Protein AF-A0A7L9VSK0-F1 (afdb_monomer)

Radius of gyration: 15.47 Å; Cα contacts (8 Å, |Δi|>4): 227; chains: 1; bounding box: 34×48×33 Å

Secondary structure (DSSP, 8-state):
-EEEEEEEEETTEE-SS-EEEEE-HHHHHHHHHHHHHTTT--EEEEEEETTS-EEEEEE-SS-BSSPPTT----EEEEEE-B-TTSSB-BHHHHHHHS-HHHHTTTHHHHHHHHS---------

Organism: Limosilactobacillus mucosae (NCBI:txid97478)

Solvent-accessible surface area (backbone atoms only — not comparable to full-atom values): 7116 Å² total; per-residue (Å²): 116,38,28,28,49,27,23,46,51,52,90,96,37,72,48,92,59,78,48,35,32,32,34,44,73,92,43,42,63,60,52,51,52,42,10,54,77,55,74,45,40,51,26,32,30,37,25,32,34,84,83,70,43,82,41,44,30,44,26,44,29,64,69,38,78,70,75,62,87,98,60,69,62,54,26,39,50,73,45,77,38,57,46,96,86,68,44,60,34,26,69,69,56,47,68,64,72,51,50,77,76,42,74,81,66,44,49,71,56,54,41,66,75,77,44,80,77,81,79,77,76,74,83,130

Mean predicted aligned error: 10.01 Å

Foldseek 3Di:
DWKWWWFFQALQGTDPDIFIADEPPVAPVQLLVLCVLVVQAWFWFWWAFPVRDTTIITTGSDIGPDDPPPHDHRGHTPHFDADPVRHTHHSVNVVVVCPPVCSPPPSVVVCVVRPDDPPPPDDD

Sequence (124 aa):
MMYAKGQYFNADGVSDQFFYLRIPDDRLSDFQAAGMQVSRKDFMVLATDQANRLRVMVVQGKPVKVLPKNTKPVGDCFGVLNGDDKLPLTRKAMAVLIPKAIKDRQLAKLMAIYLPEPRHHLPK

pLDDT: mean 79.44, std 19.89, range [36.56, 97.56]

Structure (mmCIF, N/CA/C/O backbone):
data_AF-A0A7L9VSK0-F1
#
_entry.id   AF-A0A7L9VSK0-F1
#
loop_
_atom_site.group_PDB
_atom_site.id
_atom_site.type_symbol
_atom_site.label_atom_id
_atom_site.label_alt_id
_atom_site.label_comp_id
_atom_site.label_asym_id
_atom_site.label_entity_id
_atom_site.label_seq_id
_atom_site.pdbx_PDB_ins_code
_atom_site.Cartn_x
_atom_site.Cartn_y
_atom_site.Cartn_z
_atom_site.occupancy
_atom_site.B_iso_or_equiv
_atom_site.auth_seq_id
_atom_site.auth_comp_id
_atom_site.auth_asym_id
_atom_site.auth_atom_id
_atom_site.pdbx_PDB_model_num
ATOM 1 N N . MET A 1 1 ? -3.739 6.954 14.552 1.00 86.06 1 MET A N 1
ATOM 2 C CA . MET A 1 1 ? -3.761 5.589 13.984 1.00 86.06 1 MET A CA 1
ATOM 3 C C . MET A 1 1 ? -4.715 5.436 12.804 1.00 86.06 1 MET A C 1
ATOM 5 O O . MET A 1 1 ? -5.926 5.595 12.955 1.00 86.06 1 MET A O 1
ATOM 9 N N . MET A 1 2 ? -4.154 5.114 11.639 1.00 96.44 2 MET A N 1
ATOM 10 C CA . MET A 1 2 ? -4.864 4.856 10.381 1.00 96.44 2 MET A CA 1
ATOM 11 C C . MET A 1 2 ? -4.451 3.487 9.826 1.00 96.44 2 MET A C 1
ATOM 13 O O . MET A 1 2 ? -3.434 2.927 10.234 1.00 96.44 2 MET A O 1
ATOM 17 N N . TYR A 1 3 ? -5.225 2.956 8.883 1.00 97.56 3 TYR A N 1
ATOM 18 C CA . TYR A 1 3 ? -4.978 1.656 8.268 1.00 97.56 3 TYR A CA 1
ATOM 19 C C . TYR A 1 3 ? -5.052 1.739 6.748 1.00 97.56 3 TYR A C 1
ATOM 21 O O . TYR A 1 3 ? -5.870 2.476 6.202 1.00 97.56 3 TYR A O 1
ATOM 29 N N . ALA A 1 4 ? -4.247 0.944 6.057 1.00 96.88 4 ALA A N 1
ATOM 30 C CA . ALA A 1 4 ? -4.318 0.783 4.613 1.00 96.88 4 ALA A CA 1
ATOM 31 C C . ALA A 1 4 ? -4.869 -0.598 4.274 1.00 96.88 4 ALA A C 1
ATOM 33 O O . ALA A 1 4 ? -4.371 -1.604 4.775 1.00 96.88 4 ALA A O 1
ATOM 34 N N . LYS A 1 5 ? -5.878 -0.661 3.405 1.00 97.06 5 LYS A N 1
ATOM 35 C CA . LYS A 1 5 ? -6.305 -1.929 2.810 1.00 97.06 5 LYS A CA 1
ATOM 36 C C . LYS A 1 5 ? -5.362 -2.260 1.659 1.00 97.06 5 LYS A C 1
ATOM 38 O O . LYS A 1 5 ? -5.101 -1.395 0.824 1.00 97.0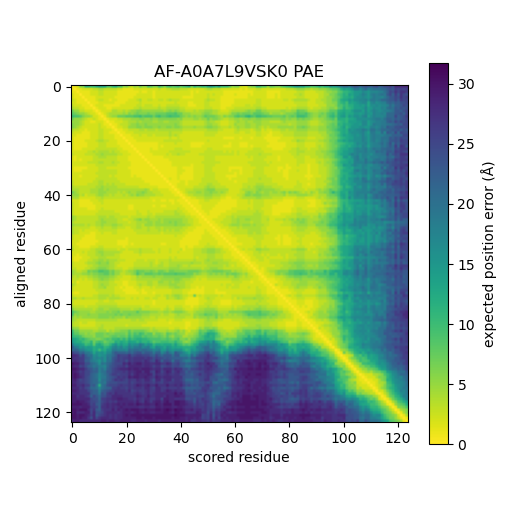6 5 LYS A O 1
ATOM 43 N N . GLY A 1 6 ? -4.882 -3.491 1.587 1.00 95.06 6 GLY A N 1
ATOM 44 C CA . GLY A 1 6 ? -3.972 -3.903 0.527 1.00 95.06 6 GLY A CA 1
ATOM 45 C C . GLY A 1 6 ? -3.896 -5.405 0.340 1.00 95.06 6 GLY A C 1
ATOM 46 O O . GLY A 1 6 ? -4.584 -6.166 1.013 1.00 95.06 6 GLY A O 1
ATOM 47 N N . GLN A 1 7 ? -3.055 -5.816 -0.594 1.00 93.25 7 GLN A N 1
ATOM 48 C CA . GLN A 1 7 ? -2.781 -7.205 -0.941 1.00 93.25 7 GLN A CA 1
ATOM 49 C C . GLN A 1 7 ? -1.266 -7.416 -0.908 1.00 93.25 7 GLN A C 1
ATOM 51 O O . GLN A 1 7 ? -0.506 -6.504 -1.250 1.00 93.25 7 GLN A O 1
ATOM 56 N N . TYR A 1 8 ? -0.809 -8.602 -0.508 1.00 89.50 8 TYR A N 1
ATOM 57 C CA . TYR A 1 8 ? 0.616 -8.924 -0.593 1.00 89.50 8 TYR A CA 1
ATOM 58 C C . TYR A 1 8 ? 1.075 -8.999 -2.047 1.00 89.50 8 TYR A C 1
ATOM 60 O O . TYR A 1 8 ? 0.352 -9.492 -2.913 1.00 89.50 8 TYR A O 1
ATOM 68 N N . PHE A 1 9 ? 2.290 -8.525 -2.294 1.00 85.75 9 PHE A N 1
ATOM 69 C CA . PHE A 1 9 ? 3.009 -8.733 -3.538 1.00 85.75 9 PHE A CA 1
ATOM 70 C C . PHE A 1 9 ? 4.035 -9.852 -3.325 1.00 85.75 9 PHE A C 1
ATOM 72 O O . PHE A 1 9 ? 5.001 -9.681 -2.581 1.00 85.75 9 PHE A O 1
ATOM 79 N N . ASN A 1 10 ? 3.799 -10.994 -3.963 1.00 78.50 10 ASN A N 1
ATOM 80 C CA . ASN A 1 10 ? 4.573 -12.224 -3.837 1.00 78.50 10 ASN A CA 1
ATOM 81 C C . ASN A 1 10 ? 5.217 -12.602 -5.181 1.00 78.50 10 ASN A C 1
ATOM 83 O O . ASN A 1 10 ? 5.051 -11.915 -6.189 1.00 78.50 10 ASN A O 1
ATOM 87 N N . ALA A 1 11 ? 5.925 -13.733 -5.192 1.00 68.50 11 ALA A N 1
ATOM 88 C CA . ALA A 1 11 ? 6.530 -14.315 -6.388 1.00 68.50 11 ALA A CA 1
ATOM 89 C C . ALA A 1 11 ? 5.545 -14.505 -7.545 1.00 68.50 11 ALA A C 1
ATOM 91 O O . ALA A 1 11 ? 5.830 -14.120 -8.678 1.00 68.50 11 ALA A O 1
ATOM 92 N N . ASP A 1 12 ? 4.358 -15.012 -7.225 1.00 65.69 12 ASP A N 1
ATOM 93 C CA . ASP A 1 12 ? 3.298 -15.291 -8.196 1.00 65.69 12 ASP A CA 1
ATOM 94 C C . ASP A 1 12 ? 2.513 -14.027 -8.600 1.00 65.69 12 ASP A C 1
ATOM 96 O O . ASP A 1 12 ? 1.560 -14.082 -9.377 1.00 65.69 12 ASP A O 1
ATOM 100 N N . GLY A 1 13 ? 2.920 -12.858 -8.092 1.00 72.00 13 GLY A N 1
ATOM 101 C CA . GLY A 1 13 ? 2.256 -11.578 -8.297 1.00 72.00 13 GLY A CA 1
ATOM 102 C C . GLY A 1 13 ? 1.458 -11.133 -7.076 1.00 72.00 13 GLY A C 1
ATOM 103 O O . GLY A 1 13 ? 1.854 -11.346 -5.932 1.00 72.00 13 GLY A O 1
ATOM 104 N N . VAL A 1 14 ? 0.346 -10.435 -7.305 1.00 81.44 14 VAL A N 1
ATOM 105 C CA . VAL A 1 14 ? -0.458 -9.886 -6.207 1.00 81.44 14 VAL A CA 1
ATOM 106 C C . VAL A 1 14 ? -1.424 -10.942 -5.692 1.00 81.44 14 VAL A C 1
ATOM 108 O O . VAL A 1 14 ? -2.187 -11.490 -6.476 1.00 81.44 14 VAL A O 1
ATOM 111 N N . SER A 1 15 ? -1.409 -11.186 -4.383 1.00 82.81 15 SER A N 1
ATOM 112 C CA . SER A 1 15 ? -2.340 -12.098 -3.714 1.00 82.81 15 SER A CA 1
ATOM 113 C C . SER A 1 15 ? -3.794 -11.673 -3.923 1.00 82.81 15 SER A C 1
ATOM 115 O O . SER A 1 15 ? -4.098 -10.483 -3.897 1.00 82.81 15 SER A O 1
ATOM 117 N N . ASP A 1 16 ? -4.704 -12.640 -4.029 1.00 84.69 16 ASP A N 1
ATOM 118 C CA . ASP A 1 16 ? -6.148 -12.380 -4.089 1.00 84.69 16 ASP A CA 1
ATOM 119 C C . ASP A 1 16 ? -6.737 -11.954 -2.736 1.00 84.69 16 ASP A C 1
ATOM 121 O O . ASP A 1 16 ? -7.803 -11.339 -2.675 1.00 84.69 16 ASP A O 1
ATOM 125 N N . GLN A 1 17 ? -6.038 -12.233 -1.633 1.00 88.44 17 GLN A N 1
ATOM 126 C CA . GLN A 1 17 ? -6.512 -11.923 -0.290 1.00 88.44 17 GLN A CA 1
ATOM 127 C C . GLN A 1 17 ? -6.218 -10.470 0.089 1.00 88.44 17 GLN A C 1
ATOM 129 O O . GLN A 1 17 ? -5.115 -9.955 -0.109 1.00 88.44 17 GLN A O 1
ATOM 134 N N . PHE A 1 18 ? -7.222 -9.816 0.675 1.00 93.12 18 PHE A N 1
ATOM 135 C CA . PHE A 1 18 ? -7.084 -8.471 1.216 1.00 93.12 18 PHE A CA 1
ATOM 136 C C . PHE A 1 18 ? -6.731 -8.500 2.695 1.00 93.12 18 PHE A C 1
ATOM 138 O O . PHE A 1 18 ? -7.350 -9.200 3.494 1.00 93.12 18 PHE A O 1
ATOM 145 N N . PHE A 1 19 ? -5.801 -7.631 3.053 1.00 94.50 19 PHE A N 1
ATOM 146 C CA . PHE A 1 19 ? -5.308 -7.437 4.401 1.00 94.50 19 PHE A CA 1
ATOM 147 C C . PHE A 1 19 ? -5.340 -5.957 4.763 1.00 94.50 19 PHE A C 1
ATOM 149 O O . PHE A 1 19 ? -5.463 -5.083 3.901 1.00 94.50 19 PHE A O 1
ATOM 156 N N . TYR A 1 20 ? -5.210 -5.682 6.057 1.00 96.44 20 TYR A N 1
ATOM 157 C CA . TYR A 1 20 ? -5.084 -4.327 6.566 1.00 96.44 20 TYR A CA 1
ATOM 158 C C . TYR A 1 20 ? -3.716 -4.132 7.191 1.00 96.44 20 TYR A C 1
ATOM 160 O O . TYR A 1 20 ? -3.289 -4.920 8.028 1.00 96.44 20 TYR A O 1
ATOM 168 N N . LEU A 1 21 ? -3.044 -3.068 6.791 1.00 96.00 21 LEU A N 1
ATOM 169 C CA . LEU A 1 21 ? -1.766 -2.645 7.328 1.00 96.00 21 LEU A CA 1
ATOM 170 C C . LEU A 1 21 ? -1.998 -1.471 8.272 1.00 96.00 21 LEU A C 1
ATOM 172 O O . LEU A 1 21 ? -2.746 -0.554 7.928 1.00 96.00 21 LEU A O 1
ATOM 176 N N . ARG A 1 22 ? -1.381 -1.475 9.450 1.00 97.19 22 ARG A N 1
ATOM 177 C CA . ARG A 1 22 ? -1.362 -0.294 10.315 1.00 97.19 22 ARG A CA 1
ATOM 178 C C . ARG A 1 22 ? -0.389 0.721 9.722 1.00 97.19 22 ARG A C 1
ATOM 180 O O . ARG A 1 22 ? 0.690 0.354 9.273 1.00 97.19 22 ARG A O 1
ATOM 187 N N . ILE A 1 23 ? -0.775 1.990 9.700 1.00 97.38 23 ILE A N 1
ATOM 188 C CA . ILE A 1 23 ? 0.099 3.090 9.291 1.00 97.38 23 ILE A CA 1
ATOM 189 C C . ILE A 1 23 ? 0.545 3.793 10.574 1.00 97.38 23 ILE A C 1
ATOM 191 O O . ILE A 1 23 ? -0.296 4.444 11.206 1.00 97.38 23 ILE A O 1
ATOM 195 N N . PRO A 1 24 ? 1.816 3.634 10.985 1.00 95.56 24 PRO A N 1
ATOM 196 C CA . PRO A 1 24 ? 2.383 4.375 12.104 1.00 95.56 24 PRO A CA 1
ATOM 197 C C . PRO A 1 24 ? 2.226 5.886 11.911 1.00 95.56 24 PRO A C 1
ATOM 199 O O . PRO A 1 24 ? 2.249 6.379 10.781 1.00 95.56 24 PRO A O 1
ATOM 202 N N . ASP A 1 25 ? 2.041 6.626 13.004 1.00 94.38 25 ASP A N 1
ATOM 203 C CA . ASP A 1 25 ? 1.747 8.062 12.924 1.00 94.38 25 ASP A CA 1
ATOM 204 C C . ASP A 1 25 ? 2.927 8.853 12.307 1.00 94.38 25 ASP A C 1
ATOM 206 O O . ASP A 1 25 ? 2.692 9.804 11.562 1.00 94.38 25 ASP A O 1
ATOM 210 N N . ASP A 1 26 ? 4.174 8.402 12.496 1.00 94.50 26 ASP A N 1
ATOM 211 C CA . ASP A 1 26 ? 5.392 8.949 11.866 1.00 94.50 26 ASP A CA 1
ATOM 212 C C . ASP A 1 26 ? 5.493 8.656 10.357 1.00 94.50 26 ASP A C 1
ATOM 214 O O . ASP A 1 26 ? 6.237 9.324 9.643 1.00 94.50 26 ASP A O 1
ATOM 218 N N . ARG A 1 27 ? 4.720 7.688 9.849 1.00 95.06 27 ARG A N 1
ATOM 219 C CA . ARG A 1 27 ? 4.651 7.325 8.420 1.00 95.06 27 ARG A CA 1
ATOM 220 C C . ARG A 1 27 ? 3.405 7.842 7.717 1.00 95.06 27 ARG A C 1
ATOM 222 O O . ARG A 1 27 ? 3.303 7.747 6.493 1.00 95.06 27 ARG A O 1
ATOM 229 N N . LEU A 1 28 ? 2.444 8.382 8.463 1.00 95.50 28 LEU A N 1
ATOM 230 C CA . LEU A 1 28 ? 1.147 8.771 7.918 1.00 95.50 28 LEU A CA 1
ATOM 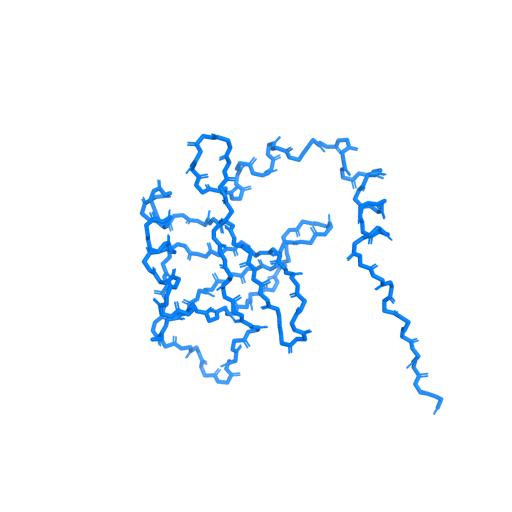231 C C . LEU A 1 28 ? 1.256 9.890 6.876 1.00 95.50 28 LEU A C 1
ATOM 233 O O . LEU A 1 28 ? 0.585 9.816 5.847 1.00 95.50 28 LEU A O 1
ATOM 237 N N . SER A 1 29 ? 2.107 10.889 7.126 1.00 94.75 29 SER A N 1
ATOM 238 C CA . SER A 1 29 ? 2.328 12.006 6.198 1.00 94.75 29 SER A CA 1
ATOM 239 C C . SER A 1 29 ? 2.860 11.513 4.850 1.00 94.75 29 SER A C 1
ATOM 241 O O . SER A 1 29 ? 2.270 11.801 3.808 1.00 94.75 29 SER A O 1
ATOM 243 N N . ASP A 1 30 ? 3.911 10.689 4.873 1.00 94.31 30 ASP A N 1
ATOM 244 C CA . ASP A 1 30 ? 4.528 10.125 3.667 1.00 94.31 30 ASP A CA 1
ATOM 245 C C . ASP A 1 30 ? 3.536 9.263 2.881 1.00 94.31 30 ASP A C 1
ATOM 247 O O . ASP A 1 30 ? 3.413 9.382 1.660 1.00 94.31 30 ASP A O 1
ATOM 251 N N . PHE A 1 31 ? 2.765 8.431 3.587 1.00 96.25 31 PHE A N 1
ATOM 252 C CA . PHE A 1 31 ? 1.737 7.594 2.977 1.00 96.25 31 PHE A CA 1
ATOM 253 C C . PHE A 1 31 ? 0.660 8.433 2.274 1.00 96.25 31 PHE A C 1
ATOM 255 O O . PHE A 1 31 ? 0.246 8.124 1.154 1.00 96.25 31 PHE A O 1
ATOM 262 N N . GLN A 1 32 ? 0.180 9.497 2.924 1.00 95.56 32 GLN A N 1
ATOM 263 C CA . GLN A 1 32 ? -0.835 10.383 2.356 1.00 95.56 32 GLN A CA 1
ATOM 264 C C . GLN A 1 32 ? -0.296 11.163 1.155 1.00 95.56 32 GLN A C 1
ATOM 266 O O . GLN A 1 32 ? -0.997 11.268 0.147 1.00 95.56 32 GLN A O 1
ATOM 271 N N . ALA A 1 33 ? 0.941 11.660 1.233 1.00 95.12 33 ALA A N 1
ATOM 272 C CA . ALA A 1 33 ? 1.606 12.338 0.126 1.00 95.12 33 ALA A CA 1
ATOM 273 C C . ALA A 1 33 ? 1.729 11.416 -1.096 1.00 95.12 33 ALA A C 1
ATOM 275 O O . ALA A 1 33 ? 1.332 11.805 -2.196 1.00 95.12 33 ALA A O 1
ATOM 276 N N . ALA A 1 34 ? 2.166 10.171 -0.891 1.00 95.00 34 ALA A N 1
ATOM 277 C CA . ALA A 1 34 ? 2.231 9.166 -1.946 1.00 95.00 34 ALA A CA 1
ATOM 278 C C . ALA A 1 34 ? 0.854 8.897 -2.566 1.00 95.00 34 ALA A C 1
ATOM 280 O O . ALA A 1 34 ? 0.693 8.943 -3.786 1.00 95.00 34 ALA A O 1
ATOM 281 N N . GLY A 1 35 ? -0.170 8.709 -1.726 1.00 94.88 35 GLY A N 1
ATOM 282 C CA . GLY A 1 35 ? -1.552 8.569 -2.178 1.00 94.88 35 GLY A CA 1
ATOM 283 C C . GLY A 1 35 ? -2.004 9.746 -3.039 1.00 94.88 35 GLY A C 1
ATOM 284 O O . GLY A 1 35 ? -2.629 9.536 -4.074 1.00 94.88 35 GLY A O 1
ATOM 285 N N . MET A 1 36 ? -1.654 10.979 -2.677 1.00 94.56 36 MET A N 1
ATOM 286 C CA . MET A 1 36 ? -1.981 12.163 -3.475 1.00 94.56 36 MET A CA 1
ATOM 287 C C . MET A 1 36 ? -1.224 12.200 -4.811 1.00 94.56 36 MET A C 1
ATOM 289 O O . MET A 1 36 ? -1.854 12.447 -5.841 1.00 94.56 36 MET A O 1
ATOM 293 N N . GLN A 1 37 ? 0.075 11.882 -4.821 1.00 93.75 37 GLN A N 1
ATOM 294 C CA . GLN A 1 37 ? 0.904 11.839 -6.036 1.00 93.75 37 GLN A CA 1
ATOM 295 C C . GLN A 1 37 ? 0.354 10.865 -7.084 1.00 93.75 37 GLN A C 1
ATOM 297 O O . GLN A 1 37 ? 0.373 11.162 -8.277 1.00 93.75 37 GLN A O 1
ATOM 302 N N . VAL A 1 38 ? -0.218 9.737 -6.653 1.00 90.19 38 VAL A N 1
ATOM 303 C CA . VAL A 1 38 ? -0.840 8.759 -7.563 1.00 90.19 38 VAL A CA 1
ATOM 304 C C . VAL A 1 38 ? -2.351 8.950 -7.735 1.00 90.19 38 VAL A C 1
ATOM 306 O O . VAL A 1 38 ? -3.044 8.035 -8.183 1.00 90.19 38 VAL A O 1
ATOM 309 N N . SER A 1 39 ? -2.899 10.125 -7.402 1.00 91.2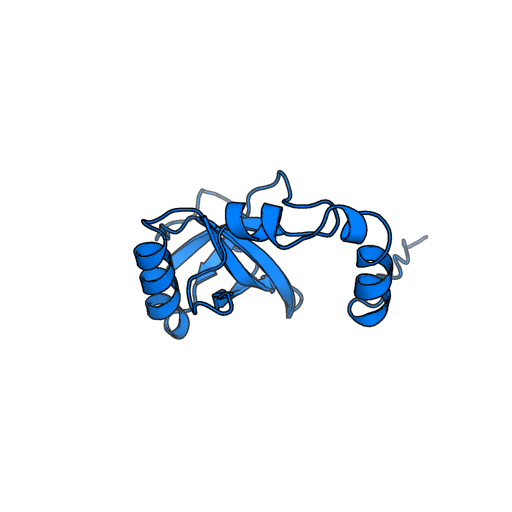5 39 SER A N 1
ATOM 310 C CA . SER A 1 39 ? -4.342 10.422 -7.513 1.00 91.25 39 SER A CA 1
ATOM 311 C C . SER A 1 39 ? -5.232 9.413 -6.771 1.00 91.25 39 SER A C 1
ATOM 313 O O . SER A 1 39 ? -6.278 8.991 -7.262 1.00 91.25 39 SER A O 1
ATOM 315 N N . ARG A 1 40 ? -4.788 8.997 -5.584 1.00 88.50 40 ARG A N 1
ATOM 316 C CA . ARG A 1 40 ? -5.408 8.010 -4.683 1.00 88.50 40 ARG A CA 1
ATOM 317 C C . ARG A 1 40 ? -5.566 6.608 -5.281 1.00 88.50 40 ARG A C 1
ATOM 319 O O . ARG A 1 40 ? -6.328 5.806 -4.744 1.00 88.50 40 ARG A O 1
ATOM 326 N N . LYS A 1 41 ? -4.852 6.308 -6.371 1.00 89.62 41 LYS A N 1
ATOM 327 C CA . LYS A 1 41 ? -4.720 4.949 -6.913 1.00 89.62 41 LYS A CA 1
ATOM 328 C C . LYS A 1 41 ? -3.888 4.072 -5.975 1.00 89.62 41 LYS A C 1
ATOM 330 O O . LYS A 1 41 ? -3.276 4.556 -5.024 1.00 89.62 41 LYS A O 1
ATOM 335 N N . ASP A 1 42 ? -3.869 2.777 -6.267 1.00 92.88 42 ASP A N 1
ATOM 336 C CA . ASP A 1 42 ? -3.061 1.823 -5.518 1.00 92.88 42 ASP A CA 1
ATOM 337 C C . ASP A 1 42 ? -1.567 2.028 -5.790 1.00 92.88 42 ASP A C 1
ATOM 339 O O . ASP A 1 42 ? -1.140 2.178 -6.944 1.00 92.88 42 ASP A O 1
ATOM 343 N N . PHE A 1 43 ? -0.772 1.965 -4.729 1.00 94.38 43 PHE A N 1
ATOM 344 C CA . PHE A 1 43 ? 0.684 2.054 -4.780 1.00 94.38 43 PHE A CA 1
ATOM 345 C C . PHE A 1 43 ? 1.325 1.038 -3.841 1.00 94.38 43 PHE A C 1
ATOM 347 O O . PHE A 1 43 ? 0.637 0.339 -3.096 1.00 94.38 43 PHE A O 1
ATOM 354 N N . MET A 1 44 ? 2.643 0.908 -3.916 1.00 93.25 44 MET A N 1
ATOM 355 C CA . MET A 1 44 ? 3.379 -0.108 -3.180 1.00 93.25 44 MET A CA 1
ATOM 356 C C . MET A 1 44 ? 4.058 0.447 -1.941 1.00 93.25 44 MET A C 1
ATOM 358 O O . MET A 1 44 ? 4.626 1.538 -1.943 1.00 93.25 44 MET A O 1
ATOM 362 N N . VAL A 1 45 ? 4.016 -0.348 -0.881 1.00 94.81 45 VAL A N 1
ATOM 363 C CA . VAL A 1 45 ? 4.673 -0.059 0.389 1.00 94.81 45 VAL A CA 1
ATOM 364 C C . VAL A 1 45 ? 5.512 -1.242 0.828 1.00 94.81 45 VAL A C 1
ATOM 366 O O . VAL A 1 45 ? 5.187 -2.403 0.556 1.00 94.81 45 VAL A O 1
ATOM 369 N N . LEU A 1 46 ? 6.583 -0.926 1.541 1.00 94.31 46 LEU A N 1
ATOM 370 C CA . LEU A 1 46 ? 7.296 -1.867 2.376 1.00 94.31 46 LEU A CA 1
ATOM 371 C C . LEU A 1 46 ? 6.592 -1.924 3.733 1.00 94.31 46 LEU A C 1
ATOM 373 O O . LEU A 1 46 ? 6.281 -0.893 4.336 1.00 94.31 46 LEU A O 1
ATOM 377 N N . ALA A 1 47 ? 6.337 -3.134 4.201 1.00 93.31 47 ALA A N 1
ATOM 378 C CA . ALA A 1 47 ? 5.632 -3.420 5.435 1.00 93.31 47 ALA A CA 1
ATOM 379 C C . ALA A 1 47 ? 6.391 -4.461 6.258 1.00 93.31 47 ALA A C 1
ATOM 381 O O . ALA A 1 47 ? 7.094 -5.302 5.700 1.00 93.31 47 ALA A O 1
ATOM 382 N N . THR A 1 48 ? 6.211 -4.447 7.570 1.00 91.38 48 THR A N 1
ATOM 383 C CA . THR A 1 48 ? 6.526 -5.592 8.428 1.00 91.38 48 THR A CA 1
ATOM 384 C C . THR A 1 48 ? 5.270 -6.433 8.622 1.00 91.38 48 THR A C 1
ATOM 386 O O . THR A 1 48 ? 4.168 -5.889 8.661 1.00 91.38 48 THR A O 1
ATOM 389 N N . ASP A 1 49 ? 5.406 -7.756 8.714 1.00 88.69 49 ASP A N 1
ATOM 390 C CA . ASP A 1 49 ? 4.327 -8.628 9.192 1.00 88.69 49 ASP A CA 1
ATOM 391 C C . ASP A 1 49 ? 4.392 -8.843 10.717 1.00 88.69 49 ASP A C 1
ATOM 393 O O . ASP A 1 49 ? 5.301 -8.358 11.389 1.00 88.69 49 ASP A O 1
ATOM 397 N N . GLN A 1 50 ? 3.439 -9.589 11.283 1.00 85.31 50 GLN A N 1
ATOM 398 C CA . GLN A 1 50 ? 3.401 -9.913 12.721 1.00 85.31 50 GLN A CA 1
ATOM 399 C C . GLN A 1 50 ? 4.634 -10.681 13.231 1.00 85.31 50 GLN A C 1
ATOM 401 O O . GLN A 1 50 ? 4.868 -10.720 14.436 1.00 85.31 50 GLN A O 1
ATOM 406 N N . ALA A 1 51 ? 5.419 -11.287 12.336 1.00 87.75 51 ALA A N 1
ATOM 407 C CA . ALA A 1 51 ? 6.680 -11.950 12.658 1.00 87.75 51 ALA A CA 1
ATOM 408 C C . ALA A 1 51 ? 7.898 -11.042 12.391 1.00 87.75 51 ALA A C 1
ATOM 410 O O . ALA A 1 51 ? 9.022 -11.535 12.316 1.00 87.75 51 ALA A O 1
ATOM 411 N N . ASN A 1 52 ? 7.686 -9.730 12.222 1.00 83.75 52 ASN A N 1
ATOM 412 C CA . ASN A 1 52 ? 8.698 -8.723 11.890 1.00 83.75 52 ASN A CA 1
ATOM 413 C C . ASN A 1 52 ? 9.460 -8.993 10.585 1.00 83.75 52 ASN A C 1
ATOM 415 O O . ASN A 1 52 ? 10.574 -8.503 10.392 1.00 83.75 52 ASN A O 1
ATOM 419 N N . ARG A 1 53 ? 8.871 -9.748 9.654 1.00 87.00 53 ARG A N 1
ATOM 420 C CA . ARG A 1 53 ? 9.478 -9.981 8.340 1.00 87.00 53 ARG A CA 1
ATOM 421 C C . ARG A 1 53 ? 9.066 -8.870 7.391 1.00 87.00 53 ARG A C 1
ATOM 423 O O . ARG A 1 53 ? 7.901 -8.477 7.366 1.00 87.00 53 ARG A O 1
ATOM 430 N N . LEU A 1 54 ? 10.005 -8.414 6.568 1.00 87.94 54 LEU A N 1
ATOM 431 C CA . LEU A 1 54 ? 9.707 -7.453 5.513 1.00 87.94 54 LEU A CA 1
ATOM 432 C C . LEU A 1 54 ? 8.840 -8.097 4.423 1.00 87.94 54 LEU A C 1
ATOM 434 O O . LEU A 1 54 ? 9.051 -9.240 3.993 1.00 87.94 54 LEU A O 1
ATOM 438 N N . ARG A 1 55 ? 7.832 -7.344 3.994 1.00 89.38 55 ARG A N 1
ATOM 439 C CA . ARG A 1 55 ? 6.837 -7.707 2.989 1.00 89.38 55 ARG A CA 1
ATOM 440 C C . ARG A 1 55 ? 6.582 -6.520 2.085 1.00 89.38 55 ARG A C 1
ATOM 442 O O . ARG A 1 55 ? 6.590 -5.377 2.529 1.00 89.38 55 ARG A O 1
ATOM 449 N N . VAL A 1 56 ? 6.297 -6.805 0.825 1.00 90.94 56 VAL A N 1
ATOM 450 C CA . VAL A 1 56 ? 5.827 -5.794 -0.115 1.00 90.94 56 VAL A CA 1
ATOM 451 C C . VAL A 1 56 ? 4.315 -5.921 -0.229 1.00 90.94 56 VAL A C 1
ATOM 453 O O . VAL A 1 56 ? 3.784 -7.027 -0.359 1.00 90.94 56 VAL A O 1
ATOM 456 N N . MET A 1 57 ? 3.609 -4.798 -0.155 1.00 93.19 57 MET A N 1
ATOM 457 C CA . MET A 1 57 ? 2.155 -4.759 -0.294 1.00 93.19 57 MET A CA 1
ATOM 458 C C . MET A 1 57 ? 1.743 -3.723 -1.327 1.00 93.19 57 MET A C 1
ATOM 460 O O . MET A 1 57 ? 2.309 -2.636 -1.385 1.00 93.19 57 MET A O 1
ATOM 464 N N . VAL A 1 58 ? 0.718 -4.053 -2.108 1.00 93.69 58 VAL A N 1
ATOM 465 C CA . VAL A 1 58 ? -0.026 -3.088 -2.921 1.00 93.69 58 VAL A CA 1
ATOM 466 C C . VAL A 1 58 ? -1.186 -2.594 -2.070 1.00 93.69 58 VAL A C 1
ATOM 468 O O . VAL A 1 58 ? -2.044 -3.386 -1.680 1.00 93.69 58 VAL A O 1
ATOM 471 N N . VAL A 1 59 ? -1.207 -1.307 -1.755 1.00 96.12 59 VAL A N 1
ATOM 472 C CA . VAL A 1 59 ? -2.173 -0.690 -0.845 1.00 96.12 59 VAL A CA 1
ATOM 473 C C . VAL A 1 59 ? -2.992 0.376 -1.547 1.00 96.12 59 VAL A C 1
ATOM 475 O O . VAL A 1 59 ? -2.513 1.070 -2.442 1.00 96.12 59 VAL A O 1
ATOM 478 N N . GLN A 1 60 ? -4.233 0.531 -1.101 1.00 95.38 60 GLN A N 1
ATOM 479 C CA . GLN A 1 60 ? -5.108 1.602 -1.552 1.00 95.38 60 GLN A CA 1
ATOM 480 C C . GLN A 1 60 ? -4.600 2.948 -1.037 1.00 95.38 60 GLN A C 1
ATOM 482 O O . GLN A 1 60 ? -4.355 3.109 0.161 1.00 95.38 60 GLN A O 1
ATOM 487 N N . GLY A 1 61 ? -4.537 3.952 -1.914 1.00 92.12 61 GLY A N 1
ATOM 488 C CA . GLY A 1 61 ? -4.055 5.287 -1.554 1.00 92.12 61 GLY A CA 1
ATOM 489 C C . GLY A 1 61 ? -5.005 6.128 -0.699 1.00 92.12 61 GLY A C 1
ATOM 490 O O . GLY A 1 61 ? -4.778 7.323 -0.512 1.00 92.12 61 GLY A O 1
ATOM 491 N N . LYS A 1 62 ? -6.072 5.519 -0.170 1.00 93.94 62 LYS A N 1
ATOM 492 C CA . LYS A 1 62 ? -7.005 6.137 0.770 1.00 93.94 62 LYS A CA 1
ATOM 493 C C . LYS A 1 62 ? -7.005 5.348 2.086 1.00 93.94 62 LYS A C 1
ATOM 495 O O . LYS A 1 62 ? -7.670 4.313 2.164 1.00 93.94 62 LYS A O 1
ATOM 500 N N . PRO A 1 63 ? -6.296 5.821 3.123 1.00 94.06 63 PRO A N 1
ATOM 501 C CA . PRO A 1 63 ? -6.283 5.140 4.406 1.00 94.06 63 PRO A CA 1
ATOM 502 C C . PRO A 1 63 ? -7.638 5.264 5.119 1.00 94.06 63 PRO A C 1
ATOM 504 O O . PRO A 1 63 ? -8.389 6.222 4.920 1.00 94.06 63 PRO A O 1
ATOM 507 N N . VAL A 1 64 ? -7.944 4.295 5.977 1.00 95.00 64 VAL A N 1
ATOM 508 C CA . VAL A 1 64 ? -9.179 4.209 6.764 1.00 95.00 64 VAL A CA 1
ATOM 509 C C . VAL A 1 64 ? -8.882 4.342 8.253 1.00 95.00 64 VAL A C 1
ATOM 511 O O . VAL A 1 64 ? -7.855 3.881 8.740 1.00 95.00 64 VAL A O 1
ATOM 514 N N . LYS A 1 65 ? -9.796 4.967 8.998 1.00 95.00 65 LYS A N 1
ATOM 515 C CA . LYS A 1 65 ? -9.653 5.159 10.451 1.00 95.00 65 LYS A CA 1
ATOM 516 C C . LYS A 1 65 ? -10.140 3.955 11.263 1.00 95.00 65 LYS A C 1
ATOM 518 O O . LYS A 1 65 ? -9.670 3.723 12.370 1.00 95.00 65 LYS A O 1
ATOM 523 N N . VAL A 1 66 ? -11.091 3.200 10.715 1.00 93.94 66 VAL A N 1
ATOM 524 C CA . VAL A 1 66 ? -11.778 2.100 11.400 1.00 93.94 66 VAL A CA 1
ATOM 525 C C . VAL A 1 66 ? -11.621 0.826 10.578 1.00 93.94 66 VAL A C 1
ATOM 527 O O . VAL A 1 66 ? -11.866 0.833 9.371 1.00 93.94 66 VAL A O 1
ATOM 530 N N . LEU A 1 67 ? -11.198 -0.255 11.234 1.00 93.75 67 LEU A N 1
ATOM 531 C CA . LEU A 1 67 ? -11.127 -1.585 10.633 1.00 93.75 67 LEU A CA 1
ATOM 532 C C . LEU A 1 67 ? -12.513 -2.248 10.599 1.00 93.75 67 LEU A C 1
ATOM 534 O O . LEU A 1 67 ? -13.340 -1.980 11.474 1.00 93.75 67 LEU A O 1
ATOM 538 N N . PRO A 1 68 ? -12.774 -3.151 9.638 1.00 91.88 68 PRO A N 1
ATOM 539 C CA . PRO A 1 68 ? -13.957 -4.003 9.684 1.00 91.88 68 PRO A CA 1
ATOM 540 C C . PRO A 1 68 ? -13.997 -4.845 10.969 1.00 91.88 68 PRO A C 1
ATOM 542 O O . PRO A 1 68 ? -12.960 -5.157 11.561 1.00 91.88 68 PRO A O 1
ATOM 545 N N . LYS A 1 69 ? -15.202 -5.252 11.393 1.00 91.62 69 LYS A N 1
ATOM 546 C CA . LYS A 1 69 ? -15.376 -6.117 12.572 1.00 91.62 69 LYS A CA 1
ATOM 547 C C . LYS A 1 69 ? -14.519 -7.383 12.443 1.00 91.62 69 LYS A C 1
ATOM 549 O O . LYS A 1 69 ? -14.383 -7.935 11.354 1.00 91.62 69 LYS A O 1
ATOM 554 N N . ASN A 1 70 ? -13.949 -7.829 13.562 1.00 88.50 70 ASN A N 1
ATOM 555 C CA . ASN A 1 70 ? -13.099 -9.024 13.666 1.00 88.50 70 ASN A CA 1
ATOM 556 C C . ASN A 1 70 ? -11.837 -9.016 12.782 1.00 88.50 70 ASN A C 1
ATOM 558 O O . ASN A 1 70 ? -11.212 -10.056 12.596 1.00 88.50 70 ASN A O 1
ATOM 562 N N . THR A 1 71 ? -11.431 -7.857 12.259 1.00 90.69 71 THR A N 1
ATOM 563 C CA . THR A 1 71 ? -10.205 -7.723 11.467 1.00 90.69 71 THR A CA 1
ATOM 564 C C . THR A 1 71 ? -9.074 -7.172 12.327 1.00 90.69 71 THR A C 1
ATOM 566 O O . THR A 1 71 ? -9.263 -6.210 13.072 1.00 90.69 71 THR A O 1
ATOM 569 N N . LYS A 1 72 ? -7.881 -7.757 12.203 1.00 91.94 72 LYS A N 1
ATOM 570 C CA . LYS A 1 72 ? -6.648 -7.258 12.823 1.00 91.94 72 LYS A CA 1
ATOM 571 C C . LYS A 1 72 ? -5.660 -6.829 11.739 1.00 91.94 72 LYS A C 1
ATOM 573 O O . LYS A 1 72 ? -5.673 -7.420 10.656 1.00 91.94 72 LYS A O 1
ATOM 578 N N . PRO A 1 73 ? -4.809 -5.826 12.003 1.00 93.94 73 PRO A N 1
ATOM 579 C CA . PRO A 1 73 ? -3.754 -5.492 11.070 1.00 93.94 73 PRO A CA 1
ATOM 580 C C . PRO A 1 73 ? -2.742 -6.641 10.976 1.00 93.94 73 PRO A C 1
ATOM 582 O O . PRO A 1 73 ? -2.413 -7.286 11.977 1.00 93.94 73 PRO A O 1
ATOM 585 N N . VAL A 1 74 ? -2.243 -6.885 9.767 1.00 93.81 74 VAL A N 1
ATOM 586 C CA . VAL A 1 74 ? -1.226 -7.915 9.499 1.00 93.81 74 VAL A CA 1
ATOM 587 C C . VAL A 1 74 ? 0.196 -7.446 9.803 1.00 93.81 74 VAL A C 1
ATOM 589 O O . VAL A 1 74 ? 1.115 -8.258 9.781 1.00 93.81 74 VAL A O 1
ATOM 592 N N . GLY A 1 75 ? 0.364 -6.161 10.114 1.00 94.62 75 GLY A N 1
ATOM 593 C CA . GLY A 1 75 ? 1.611 -5.549 10.558 1.00 94.62 75 GLY A CA 1
ATOM 594 C C . GLY A 1 75 ? 1.647 -4.052 10.250 1.00 94.62 75 GLY A C 1
ATOM 595 O O . GLY A 1 75 ? 0.578 -3.42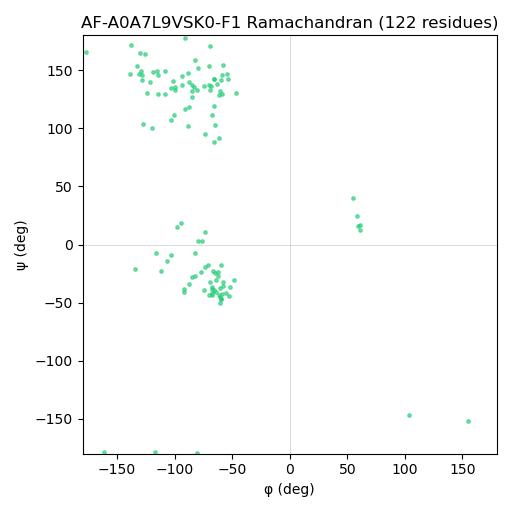9 10.188 1.00 94.62 75 GLY A O 1
ATOM 596 N N . ASP A 1 76 ? 2.843 -3.493 10.051 1.00 96.12 76 ASP A N 1
ATOM 597 C CA . ASP A 1 76 ? 3.078 -2.045 10.017 1.00 96.12 76 ASP A CA 1
ATOM 598 C C . ASP A 1 76 ? 3.676 -1.549 8.708 1.00 96.12 76 ASP A C 1
ATOM 600 O O . ASP A 1 76 ? 4.574 -2.162 8.135 1.00 96.12 76 ASP A O 1
ATOM 604 N N . CYS A 1 77 ? 3.196 -0.399 8.243 1.00 95.69 77 CYS A N 1
ATOM 605 C CA . CYS A 1 77 ? 3.811 0.326 7.145 1.00 95.69 77 CYS A CA 1
ATOM 606 C C . CYS A 1 77 ? 5.185 0.829 7.573 1.00 95.69 77 CYS A C 1
ATOM 608 O O . CYS A 1 77 ? 5.297 1.640 8.488 1.00 95.69 77 CYS A O 1
ATOM 610 N N . PHE A 1 78 ? 6.214 0.375 6.867 1.00 92.12 78 PHE A N 1
ATOM 611 C CA . PHE A 1 78 ? 7.586 0.814 7.068 1.00 92.12 78 PHE A CA 1
ATOM 612 C C . PHE A 1 78 ? 7.934 1.997 6.157 1.00 92.12 78 PHE A C 1
ATOM 614 O O . PHE A 1 78 ? 8.574 2.947 6.598 1.00 92.12 78 PHE A O 1
ATOM 621 N N . GLY A 1 79 ? 7.484 1.973 4.897 1.00 91.88 79 GLY A N 1
ATOM 622 C CA . GLY A 1 79 ? 7.749 3.055 3.948 1.00 91.88 79 GLY A CA 1
ATOM 623 C C . GLY A 1 79 ? 7.084 2.858 2.589 1.00 91.88 79 GLY A C 1
ATOM 624 O O . GLY A 1 79 ? 6.625 1.767 2.258 1.00 91.88 79 GLY A O 1
ATOM 625 N N . VAL A 1 80 ? 7.034 3.924 1.794 1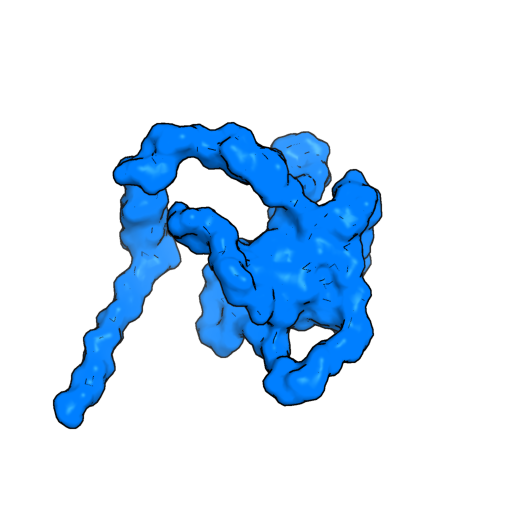.00 93.81 80 VAL A N 1
ATOM 626 C CA . VAL A 1 80 ? 6.526 3.897 0.415 1.00 93.81 80 VAL A CA 1
ATOM 627 C C . VAL A 1 80 ? 7.646 3.470 -0.531 1.00 93.81 80 VAL A C 1
ATOM 629 O O . VAL A 1 80 ? 8.779 3.931 -0.396 1.00 93.81 80 VAL A O 1
ATOM 632 N N . LEU A 1 81 ? 7.339 2.592 -1.488 1.00 90.75 81 LEU A N 1
ATOM 633 C CA . LEU A 1 81 ? 8.280 2.236 -2.547 1.00 90.75 81 LEU A CA 1
ATOM 634 C C . LEU A 1 81 ? 8.133 3.219 -3.707 1.00 90.75 81 LEU A C 1
ATOM 636 O O . LEU A 1 81 ? 7.073 3.287 -4.329 1.00 90.75 81 LEU A O 1
ATOM 640 N N . ASN A 1 82 ? 9.207 3.947 -4.001 1.00 87.31 82 ASN A N 1
ATOM 641 C CA . ASN A 1 82 ? 9.267 4.914 -5.093 1.00 87.31 82 ASN A CA 1
ATOM 642 C C . ASN A 1 82 ? 10.142 4.391 -6.237 1.00 87.31 82 ASN A C 1
ATOM 644 O O . ASN A 1 82 ? 11.081 3.630 -6.002 1.00 87.31 82 ASN A O 1
ATOM 648 N N . GLY A 1 83 ? 9.817 4.794 -7.463 1.00 82.06 83 GLY A N 1
ATOM 649 C CA . GLY A 1 83 ? 10.653 4.568 -8.638 1.00 82.06 83 GLY A CA 1
ATOM 650 C C . GLY A 1 83 ? 11.787 5.588 -8.745 1.00 82.06 83 GLY A C 1
ATOM 651 O O . GLY A 1 83 ? 11.910 6.499 -7.921 1.00 82.06 83 GLY A O 1
ATOM 652 N N . ASP A 1 84 ? 12.592 5.459 -9.799 1.00 78.00 84 ASP A N 1
ATOM 653 C CA . ASP A 1 84 ? 13.712 6.370 -10.086 1.00 78.00 84 ASP A CA 1
ATOM 654 C C . ASP A 1 84 ? 13.250 7.817 -10.334 1.00 78.00 84 ASP A C 1
ATOM 656 O O . ASP A 1 84 ? 13.966 8.776 -10.046 1.00 78.00 84 ASP A O 1
ATOM 660 N N . ASP A 1 85 ? 12.012 7.985 -10.801 1.00 79.62 85 ASP A N 1
ATOM 661 C CA . ASP A 1 85 ? 11.321 9.268 -10.969 1.00 79.62 85 ASP A CA 1
ATOM 662 C C . ASP A 1 85 ? 10.815 9.873 -9.646 1.00 79.62 85 ASP A C 1
ATOM 664 O O . ASP A 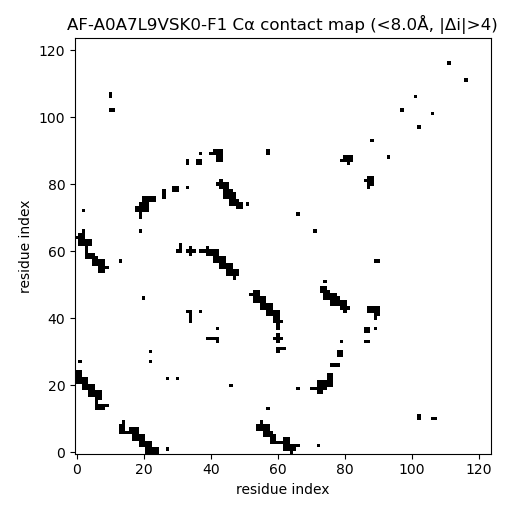1 85 ? 10.179 10.929 -9.643 1.00 79.62 85 ASP A O 1
ATOM 668 N N . LYS A 1 86 ? 11.112 9.220 -8.513 1.00 80.56 86 LYS A N 1
ATOM 669 C CA . LYS A 1 86 ? 10.639 9.550 -7.161 1.00 80.56 86 LYS A CA 1
ATOM 670 C C . LYS A 1 86 ? 9.119 9.483 -7.003 1.00 80.56 86 LYS A C 1
ATOM 672 O O . LYS A 1 86 ? 8.606 9.946 -5.982 1.00 80.56 86 LYS A O 1
ATOM 677 N N . LEU A 1 87 ? 8.399 8.902 -7.964 1.00 87.50 87 LEU A N 1
ATOM 678 C CA . LEU A 1 87 ? 6.964 8.680 -7.847 1.00 87.50 87 LEU A CA 1
ATOM 679 C C . LEU A 1 87 ? 6.683 7.327 -7.179 1.00 87.50 87 LEU A C 1
ATOM 681 O O . LEU A 1 87 ? 7.434 6.369 -7.383 1.00 87.50 87 LEU A O 1
ATOM 685 N N . PRO A 1 88 ? 5.588 7.204 -6.408 1.00 91.75 88 PRO A N 1
ATOM 686 C CA . PRO A 1 88 ? 5.207 5.936 -5.809 1.00 91.75 88 PRO A CA 1
ATOM 687 C C . PRO A 1 88 ? 4.952 4.880 -6.881 1.00 91.75 88 PRO A C 1
ATOM 689 O O . PRO A 1 88 ? 4.205 5.098 -7.843 1.00 91.75 88 PRO A O 1
ATOM 692 N N . LEU A 1 89 ? 5.535 3.699 -6.689 1.00 90.38 89 LEU A N 1
ATOM 693 C CA . LEU A 1 89 ? 5.371 2.582 -7.604 1.00 90.38 89 LEU A CA 1
ATOM 694 C C . LEU A 1 89 ? 3.927 2.092 -7.560 1.00 90.38 89 LEU A C 1
ATOM 696 O O . LEU A 1 89 ? 3.454 1.525 -6.574 1.00 90.38 89 LEU A O 1
ATOM 700 N N . THR A 1 90 ? 3.212 2.306 -8.659 1.00 87.19 90 THR A N 1
ATOM 701 C CA . THR A 1 90 ? 1.855 1.787 -8.831 1.00 87.19 90 THR A CA 1
ATOM 702 C C . THR A 1 90 ? 1.883 0.335 -9.293 1.00 87.19 90 THR A C 1
ATOM 704 O O . THR A 1 90 ? 2.833 -0.127 -9.931 1.00 87.19 90 THR A O 1
ATOM 707 N N . ARG A 1 91 ? 0.775 -0.383 -9.076 1.00 77.50 91 ARG A N 1
ATOM 708 C CA . ARG A 1 91 ? 0.593 -1.752 -9.593 1.00 77.50 91 ARG A CA 1
ATOM 709 C C . ARG A 1 91 ? 0.861 -1.855 -11.103 1.00 77.50 91 ARG A C 1
ATOM 711 O O . ARG A 1 91 ? 1.417 -2.847 -11.565 1.00 77.50 91 ARG A O 1
ATOM 718 N N . LYS A 1 92 ? 0.478 -0.824 -11.870 1.00 71.44 92 LYS A N 1
ATOM 719 C CA . LYS A 1 92 ? 0.706 -0.757 -13.323 1.00 71.44 92 LYS A CA 1
ATOM 720 C C . LYS A 1 92 ? 2.183 -0.574 -13.666 1.00 71.44 92 LYS A C 1
ATOM 722 O O . LYS A 1 92 ? 2.660 -1.257 -14.562 1.00 71.44 92 LYS A O 1
ATOM 727 N N . ALA A 1 93 ? 2.892 0.298 -12.947 1.00 68.56 93 ALA A N 1
ATOM 728 C CA . ALA A 1 93 ? 4.322 0.512 -13.157 1.00 68.56 93 ALA A CA 1
ATOM 729 C C . ALA A 1 93 ? 5.111 -0.793 -12.958 1.00 68.56 93 ALA A C 1
ATOM 731 O O . ALA A 1 93 ? 5.919 -1.158 -13.805 1.00 68.56 93 ALA A O 1
ATOM 732 N N . MET A 1 94 ? 4.792 -1.578 -11.924 1.00 65.44 94 MET A N 1
ATOM 733 C CA . MET A 1 94 ? 5.472 -2.860 -11.692 1.00 65.44 94 MET A CA 1
ATOM 734 C C . MET A 1 94 ? 5.155 -3.952 -12.712 1.00 65.44 94 MET A C 1
ATOM 736 O O . MET A 1 94 ? 6.025 -4.763 -13.017 1.00 65.44 94 MET A O 1
ATOM 740 N N . ALA A 1 95 ? 3.946 -3.978 -13.278 1.00 60.56 95 ALA A N 1
ATOM 741 C CA . ALA A 1 95 ? 3.625 -4.910 -14.362 1.00 60.56 95 ALA A CA 1
ATOM 742 C C . ALA A 1 95 ? 4.492 -4.678 -15.616 1.00 60.56 95 ALA A C 1
ATOM 744 O O . ALA A 1 95 ? 4.666 -5.599 -16.412 1.00 60.56 95 ALA A O 1
ATOM 745 N N . VAL A 1 96 ? 5.026 -3.462 -15.775 1.00 54.72 96 VAL A N 1
ATOM 746 C CA . VAL A 1 96 ? 5.940 -3.070 -16.856 1.00 54.72 96 VAL A CA 1
ATOM 747 C C . VAL A 1 96 ? 7.406 -3.255 -16.444 1.00 54.72 96 VAL A C 1
ATOM 749 O O . VAL A 1 96 ? 8.207 -3.706 -17.257 1.00 54.72 96 VAL A O 1
ATOM 752 N N . LEU A 1 97 ? 7.751 -2.949 -15.187 1.00 53.69 97 LEU A N 1
ATOM 753 C CA . LEU A 1 97 ? 9.124 -3.014 -14.666 1.00 53.69 97 LEU A CA 1
ATOM 754 C C . LEU A 1 97 ? 9.613 -4.431 -14.354 1.00 53.69 97 LEU A C 1
ATOM 756 O O . LEU A 1 97 ? 10.819 -4.641 -14.345 1.00 53.69 97 LEU A O 1
ATOM 760 N N . ILE A 1 98 ? 8.725 -5.401 -14.107 1.00 52.56 98 ILE A N 1
ATOM 761 C CA . ILE A 1 98 ? 9.108 -6.815 -14.002 1.00 52.56 98 ILE A CA 1
ATOM 762 C C . ILE A 1 98 ? 9.045 -7.409 -15.413 1.00 52.56 98 ILE A C 1
ATOM 764 O O . ILE A 1 98 ? 7.947 -7.720 -15.891 1.00 52.56 98 ILE A O 1
ATOM 768 N N . PRO A 1 99 ? 10.185 -7.604 -16.105 1.00 44.50 99 PRO A N 1
ATOM 769 C CA . PRO A 1 99 ? 10.188 -8.206 -17.425 1.00 44.50 99 PRO A CA 1
ATOM 770 C C . PRO A 1 99 ? 9.586 -9.607 -17.324 1.00 44.50 99 PRO A C 1
ATOM 772 O O . PRO A 1 99 ? 9.886 -10.347 -16.383 1.00 44.50 99 PRO A O 1
ATOM 775 N N . LYS A 1 100 ? 8.797 -10.023 -18.323 1.00 46.25 100 LYS A N 1
ATOM 776 C CA . LYS A 1 100 ? 8.290 -11.408 -18.418 1.00 46.25 100 LYS A CA 1
ATOM 777 C C . LYS A 1 100 ? 9.399 -12.457 -18.215 1.00 46.25 100 LYS A C 1
ATOM 779 O O . LYS A 1 100 ? 9.132 -13.502 -17.646 1.00 46.25 100 LYS A O 1
ATOM 784 N N . ALA A 1 101 ? 10.645 -12.146 -18.585 1.00 42.03 101 ALA A N 1
ATOM 785 C CA . ALA A 1 101 ? 11.813 -13.009 -18.399 1.00 42.03 101 ALA A CA 1
ATOM 786 C C . ALA A 1 101 ? 12.233 -13.252 -16.927 1.00 42.03 101 ALA A C 1
ATOM 788 O O . ALA A 1 101 ? 12.888 -14.254 -16.643 1.00 42.03 101 ALA A O 1
ATOM 789 N N . ILE A 1 102 ? 11.865 -12.374 -15.982 1.00 47.94 102 ILE A N 1
ATOM 790 C CA . ILE A 1 102 ? 12.156 -12.544 -14.542 1.00 47.94 102 ILE A CA 1
ATOM 791 C C . ILE A 1 102 ? 11.133 -13.462 -13.863 1.00 47.94 102 ILE A C 1
ATOM 793 O O . ILE A 1 102 ? 11.494 -14.138 -12.895 1.00 47.94 102 ILE A O 1
ATOM 797 N N . LYS A 1 103 ? 9.900 -13.538 -14.393 1.00 49.53 103 LYS A N 1
ATOM 798 C CA . LYS A 1 103 ? 8.824 -14.368 -13.828 1.00 49.53 103 LYS A CA 1
ATOM 799 C C . LYS A 1 103 ? 9.194 -15.851 -13.739 1.00 49.53 103 LYS A C 1
ATOM 801 O O . LYS A 1 103 ? 8.823 -16.481 -12.760 1.00 49.53 103 LYS A O 1
ATOM 806 N N . ASP A 1 104 ? 10.011 -16.362 -14.662 1.00 48.50 104 ASP A N 1
ATOM 807 C CA . ASP A 1 104 ? 10.262 -17.808 -14.744 1.00 48.50 104 ASP A CA 1
ATOM 808 C C . ASP A 1 104 ? 11.646 -18.262 -14.242 1.00 48.50 104 ASP A C 1
ATOM 810 O O . ASP A 1 104 ? 11.854 -19.456 -14.037 1.00 48.50 104 ASP A O 1
ATOM 814 N N . ARG A 1 105 ? 12.632 -17.367 -14.044 1.00 39.91 105 ARG A N 1
ATOM 815 C CA . ARG A 1 105 ? 14.026 -17.800 -13.755 1.00 39.91 105 ARG A CA 1
ATOM 816 C C . ARG A 1 105 ? 14.772 -17.099 -12.624 1.00 39.91 105 ARG A C 1
ATOM 818 O O . ARG A 1 105 ? 15.738 -17.675 -12.123 1.00 39.91 105 ARG A O 1
ATOM 825 N N . GLN A 1 106 ? 14.387 -15.891 -12.211 1.00 50.09 106 GLN A N 1
ATOM 826 C CA . GLN A 1 106 ? 15.166 -15.136 -11.213 1.00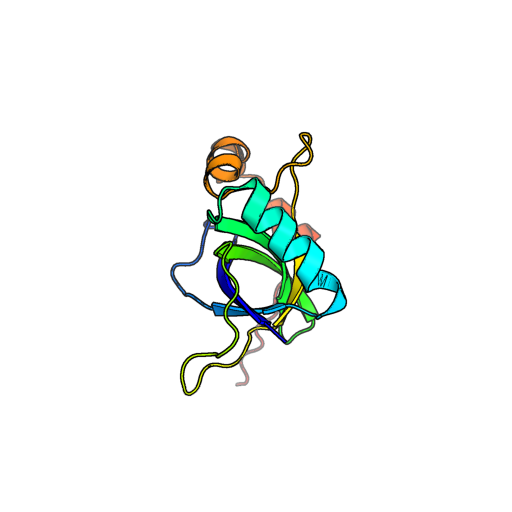 50.09 106 GLN A CA 1
ATOM 827 C C . GLN A 1 106 ? 14.470 -14.961 -9.870 1.00 50.09 106 GLN A C 1
ATOM 829 O O . GLN A 1 106 ? 15.153 -14.818 -8.858 1.00 50.09 106 GLN A O 1
ATOM 834 N N . LEU A 1 107 ? 13.144 -15.048 -9.827 1.00 48.69 107 LEU A N 1
ATOM 835 C CA . LEU A 1 107 ? 12.398 -14.882 -8.585 1.00 48.69 107 LEU A CA 1
ATOM 836 C C . LEU A 1 107 ? 12.669 -16.032 -7.596 1.00 48.69 107 LEU A C 1
ATOM 838 O O . LEU A 1 107 ? 12.938 -15.774 -6.427 1.00 48.69 107 LEU A O 1
ATOM 842 N N . ALA A 1 108 ? 12.791 -17.271 -8.086 1.00 47.44 108 ALA A N 1
ATOM 843 C CA . ALA A 1 108 ? 13.248 -18.415 -7.288 1.00 47.44 108 ALA A CA 1
ATOM 844 C C . ALA A 1 108 ? 14.675 -18.231 -6.718 1.00 47.44 108 ALA A C 1
ATOM 846 O O . ALA A 1 108 ? 14.940 -18.596 -5.576 1.00 47.44 108 ALA A O 1
ATOM 847 N N . LYS A 1 109 ? 15.592 -17.612 -7.479 1.00 46.16 109 LYS A N 1
ATOM 848 C CA . LYS A 1 109 ? 16.969 -17.331 -7.026 1.00 46.16 109 LYS A CA 1
ATOM 849 C C . LYS A 1 109 ? 17.042 -16.179 -6.022 1.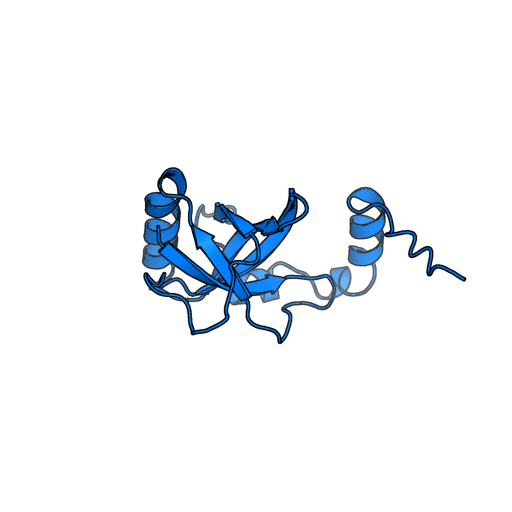00 46.16 109 LYS A C 1
ATOM 851 O O . LYS A 1 109 ? 17.798 -16.268 -5.063 1.00 46.16 109 LYS A O 1
ATOM 856 N N . LEU A 1 110 ? 16.254 -15.121 -6.213 1.00 45.00 110 LEU A N 1
ATOM 857 C CA . LEU A 1 110 ? 16.158 -14.003 -5.267 1.00 45.00 110 LEU A CA 1
ATOM 858 C C . LEU A 1 110 ? 15.501 -14.432 -3.946 1.00 45.00 110 LEU A C 1
ATOM 860 O O . LEU A 1 110 ? 15.948 -14.009 -2.881 1.00 45.00 110 LEU A O 1
ATOM 864 N N . MET A 1 111 ? 14.502 -15.319 -3.993 1.00 47.41 111 MET A N 1
ATOM 865 C CA . MET A 1 111 ? 13.895 -15.889 -2.787 1.00 47.41 111 MET A CA 1
ATOM 866 C C . MET A 1 111 ? 14.871 -16.766 -1.994 1.00 47.41 111 MET A C 1
ATOM 868 O O . MET A 1 111 ? 14.901 -16.650 -0.774 1.00 47.41 111 MET A O 1
ATOM 872 N N . ALA A 1 112 ? 15.720 -17.554 -2.662 1.00 50.53 112 ALA A N 1
ATOM 873 C CA . ALA A 1 112 ? 16.736 -18.379 -1.999 1.00 50.53 112 ALA A CA 1
ATOM 874 C C . ALA A 1 112 ? 17.820 -17.567 -1.260 1.00 50.53 112 ALA A C 1
ATOM 876 O O . ALA A 1 112 ? 18.440 -18.077 -0.332 1.00 50.53 112 ALA A O 1
ATOM 877 N N . ILE A 1 113 ? 18.058 -16.311 -1.660 1.00 50.50 113 ILE A N 1
ATOM 878 C CA . ILE A 1 113 ? 19.078 -15.444 -1.045 1.00 50.50 113 ILE A CA 1
ATOM 879 C C . ILE A 1 113 ? 18.517 -14.678 0.167 1.00 50.50 113 ILE A C 1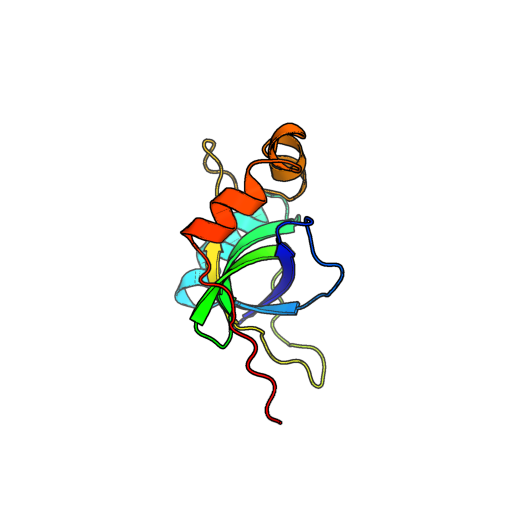
ATOM 881 O O . ILE A 1 113 ? 19.246 -14.453 1.129 1.00 50.50 113 ILE A O 1
ATOM 885 N N . TYR A 1 114 ? 17.237 -14.284 0.147 1.00 42.19 114 TYR A N 1
ATOM 886 C CA . TYR A 1 114 ? 16.670 -13.351 1.140 1.00 42.19 114 TYR A CA 1
ATOM 887 C C . TYR A 1 114 ? 15.567 -13.927 2.039 1.00 42.19 114 TYR A C 1
ATOM 889 O O . TYR A 1 114 ? 15.146 -13.260 2.986 1.00 42.19 114 TYR A O 1
ATOM 897 N N . LEU A 1 115 ? 15.090 -15.146 1.785 1.00 42.50 115 LEU A N 1
ATOM 898 C CA . LEU A 1 115 ? 14.111 -15.826 2.630 1.00 42.50 115 LEU A CA 1
ATOM 899 C C . LEU A 1 115 ? 14.659 -17.215 2.979 1.00 42.50 115 LEU A C 1
ATOM 901 O O . LEU A 1 115 ? 14.620 -18.097 2.121 1.00 42.50 115 LEU A O 1
ATOM 905 N N . PRO A 1 116 ? 15.167 -17.450 4.207 1.00 42.56 116 PRO A N 1
ATOM 906 C CA . PRO A 1 116 ? 15.466 -18.810 4.623 1.00 42.56 116 PRO A CA 1
ATOM 907 C C . PRO A 1 116 ? 14.165 -19.608 4.544 1.00 42.56 116 PRO A C 1
ATOM 909 O O . PRO A 1 116 ? 13.123 -19.153 5.031 1.00 42.56 116 PRO A O 1
ATOM 912 N N . GLU A 1 117 ? 14.221 -20.762 3.879 1.00 45.41 117 GLU A N 1
ATOM 913 C CA . GLU A 1 117 ? 13.084 -21.668 3.769 1.00 45.41 117 GLU A CA 1
ATOM 914 C C . GLU A 1 117 ? 12.447 -21.858 5.152 1.00 45.41 117 GLU A C 1
ATOM 916 O O . GLU A 1 117 ? 13.156 -22.166 6.121 1.00 45.41 117 GLU A O 1
ATOM 921 N N . PRO A 1 118 ? 11.120 -21.705 5.293 1.00 44.59 118 PRO A N 1
ATOM 922 C CA . PRO A 1 118 ? 10.461 -22.209 6.474 1.00 44.59 118 PRO A CA 1
ATOM 923 C C . PRO A 1 118 ? 10.612 -23.729 6.428 1.00 44.59 118 PRO A C 1
ATOM 925 O O . PRO A 1 118 ? 9.904 -24.410 5.688 1.00 44.59 118 PRO A O 1
ATOM 928 N N . ARG A 1 119 ? 11.535 -24.279 7.225 1.00 43.38 119 ARG A N 1
ATOM 929 C CA . ARG A 1 119 ? 11.472 -25.693 7.597 1.00 43.38 119 ARG A CA 1
ATOM 930 C C . ARG A 1 119 ? 10.162 -25.875 8.352 1.00 43.38 119 ARG A C 1
ATOM 932 O O . ARG A 1 119 ? 10.094 -25.668 9.561 1.00 43.38 119 ARG A O 1
ATOM 939 N N . HIS A 1 120 ? 9.101 -26.220 7.632 1.00 40.72 120 HIS A N 1
ATOM 940 C CA . HIS A 1 120 ? 7.910 -26.785 8.235 1.00 40.72 120 HIS A CA 1
ATOM 941 C C . HIS A 1 120 ? 8.299 -28.146 8.811 1.00 40.72 120 HIS A C 1
ATOM 943 O O . HIS A 1 120 ? 8.195 -29.177 8.156 1.00 40.72 120 HIS A O 1
ATOM 949 N N . HIS A 1 121 ? 8.763 -28.149 10.059 1.00 41.81 121 HIS A N 1
ATOM 950 C CA . HIS A 1 121 ? 8.610 -29.318 10.904 1.00 41.81 121 HIS A CA 1
ATOM 951 C C . HIS A 1 121 ? 7.137 -29.369 11.305 1.00 41.81 121 HIS A C 1
ATOM 953 O O . HIS A 1 121 ? 6.706 -28.683 12.229 1.00 41.81 121 HIS A O 1
ATOM 959 N N . LEU A 1 122 ? 6.351 -30.139 10.553 1.00 36.56 122 LEU A N 1
ATOM 960 C CA . LEU A 1 122 ? 5.081 -30.637 11.066 1.00 36.56 122 LEU A CA 1
ATOM 961 C C . LEU A 1 122 ? 5.402 -31.510 12.294 1.00 36.56 122 LEU A C 1
ATOM 963 O O . LEU A 1 122 ? 6.281 -32.374 12.187 1.00 36.56 122 LEU A O 1
ATOM 967 N N . PRO A 1 123 ? 4.766 -31.287 13.457 1.00 43.00 123 PRO A N 1
ATOM 968 C CA . PRO A 1 123 ? 4.874 -32.225 14.565 1.00 43.00 123 PRO A CA 1
ATOM 969 C C . PRO A 1 123 ? 4.273 -33.575 14.144 1.00 43.00 123 PRO A C 1
ATOM 971 O O . PRO A 1 123 ? 3.258 -33.608 13.446 1.00 43.00 123 PRO A O 1
ATOM 974 N N . LYS A 1 124 ? 4.954 -34.663 14.524 1.00 42.34 124 LYS A N 1
ATOM 975 C CA . LYS A 1 124 ? 4.431 -36.032 14.428 1.00 42.34 124 LYS A CA 1
ATOM 976 C C . LYS A 1 124 ? 3.260 -36.230 15.379 1.00 42.34 124 LYS A C 1
ATOM 978 O O . LYS A 1 124 ? 3.317 -35.637 16.480 1.00 42.34 124 LYS A O 1
#

Nearest PDB structures (foldseek):
  3l76-assembly1_B  TM=3.137E-01  e=2.042E+00  Synechocystis sp. PCC 6803
  3hl9-assembly4_D  TM=2.818E-01  e=8.889E+00  Aspergillus terreus
  3l76-assembly1_A  TM=2.856E-01  e=8.381E+00  Synechocystis sp. PCC 6803